Protein AF-A0A960KHX9-F1 (afdb_monomer_lite)

Secondary structure (DSSP, 8-state):
-TTTTTT--PPP-----SS--SS-SS-GGGGSTTS---EEETTEEESSHHHHHHHHHHHHTT-HHHHHHHHH-S-GGGS-------SS-SSSS-SS-TTSGGGG-GGG-SS--HHHHHHHHHHHHHHH----

Structure (mmCIF, N/CA/C/O backbone):
data_AF-A0A960KHX9-F1
#
_entry.id   AF-A0A960KHX9-F1
#
loop_
_atom_site.group_PDB
_atom_site.id
_atom_site.type_symbol
_atom_site.label_atom_id
_atom_site.label_alt_id
_atom_site.label_comp_id
_atom_site.label_asym_id
_atom_site.label_entity_id
_atom_site.label_seq_id
_atom_site.pdbx_PDB_ins_code
_atom_site.Cartn_x
_atom_site.Cartn_y
_atom_site.Cartn_z
_atom_site.occupancy
_atom_site.B_iso_or_equiv
_atom_site.auth_seq_id
_atom_site.auth_comp_id
_atom_site.auth_asym_id
_atom_site.auth_atom_id
_atom_site.pdbx_PDB_model_num
ATOM 1 N N . MET A 1 1 ? -12.970 2.634 -28.522 1.00 51.78 1 MET A N 1
ATOM 2 C CA . MET A 1 1 ? -12.131 1.967 -29.543 1.00 51.78 1 MET A CA 1
ATOM 3 C C . MET A 1 1 ? -12.323 2.563 -30.941 1.00 51.78 1 MET A C 1
ATOM 5 O O . MET A 1 1 ? -11.320 2.834 -31.576 1.00 51.78 1 MET A O 1
ATOM 9 N N . ALA A 1 2 ? -13.543 2.950 -31.346 1.00 56.47 2 ALA A N 1
ATOM 10 C CA . ALA A 1 2 ? -13.865 3.475 -32.688 1.00 56.47 2 ALA A CA 1
ATOM 11 C C . ALA A 1 2 ? -12.993 4.622 -33.271 1.00 56.47 2 ALA A C 1
ATOM 13 O O . ALA A 1 2 ? -12.926 4.767 -34.485 1.00 56.47 2 ALA A O 1
ATOM 14 N N . ALA A 1 3 ? -12.333 5.453 -32.453 1.00 56.44 3 ALA A N 1
ATOM 15 C CA . ALA A 1 3 ? -11.467 6.533 -32.949 1.00 56.44 3 ALA A CA 1
ATOM 16 C C . ALA A 1 3 ? -10.065 6.051 -33.370 1.00 56.44 3 ALA A C 1
ATOM 18 O O . ALA A 1 3 ? -9.470 6.628 -34.275 1.00 56.44 3 ALA A O 1
ATOM 19 N N . MET A 1 4 ? -9.547 4.990 -32.740 1.00 54.69 4 MET A N 1
ATOM 20 C CA . MET A 1 4 ? -8.235 4.416 -33.075 1.00 54.69 4 MET A CA 1
ATOM 21 C C . MET A 1 4 ? -8.324 3.567 -34.349 1.00 54.69 4 MET A C 1
ATOM 23 O O . MET A 1 4 ? -7.415 3.599 -35.173 1.00 54.69 4 MET A O 1
ATOM 27 N N . ASP A 1 5 ? -9.476 2.925 -34.568 1.00 63.31 5 ASP A N 1
ATOM 28 C CA . ASP A 1 5 ? -9.788 2.159 -35.783 1.00 63.31 5 ASP A CA 1
ATOM 29 C C . ASP A 1 5 ? -9.893 3.047 -37.042 1.00 63.31 5 ASP A C 1
ATOM 31 O O . ASP A 1 5 ? -9.747 2.567 -38.163 1.00 63.31 5 ASP A O 1
ATOM 35 N N . ALA A 1 6 ? -10.103 4.358 -36.870 1.00 74.06 6 ALA A N 1
ATOM 36 C CA . ALA A 1 6 ? -10.217 5.346 -37.947 1.00 74.06 6 ALA A CA 1
ATOM 37 C C . ALA A 1 6 ? -8.880 6.024 -38.326 1.00 74.06 6 ALA A C 1
ATOM 39 O O . ALA A 1 6 ? -8.877 7.004 -39.071 1.00 74.06 6 ALA A O 1
ATOM 40 N N . GLY A 1 7 ? -7.742 5.551 -37.798 1.00 70.56 7 GLY A N 1
ATOM 41 C CA . GLY A 1 7 ? -6.417 6.111 -38.099 1.00 70.56 7 GLY A CA 1
ATOM 42 C C . GLY A 1 7 ? -6.124 7.467 -37.441 1.00 70.56 7 GLY A C 1
ATOM 43 O O . GLY A 1 7 ? -5.134 8.116 -37.782 1.00 70.56 7 GLY A O 1
ATOM 44 N N . LEU A 1 8 ? -6.955 7.909 -36.490 1.00 73.62 8 LEU A N 1
ATOM 45 C CA . LEU A 1 8 ? -6.676 9.105 -35.697 1.00 73.62 8 LEU A CA 1
ATOM 46 C C . LEU A 1 8 ? -5.616 8.779 -34.644 1.00 73.62 8 LEU A C 1
ATOM 48 O O . LEU A 1 8 ? -5.824 7.924 -33.786 1.00 73.62 8 LEU A O 1
ATOM 52 N N . ILE A 1 9 ? -4.492 9.497 -34.682 1.00 75.75 9 ILE A N 1
ATOM 53 C CA . ILE A 1 9 ? -3.447 9.395 -33.658 1.00 75.75 9 ILE A CA 1
ATOM 54 C C . ILE A 1 9 ? -3.914 10.182 -32.422 1.00 75.75 9 ILE A C 1
ATOM 56 O O . ILE A 1 9 ? -4.045 11.410 -32.504 1.00 75.75 9 ILE A O 1
ATOM 60 N N . PRO A 1 10 ? -4.169 9.528 -31.272 1.00 73.94 10 PRO A N 1
ATOM 61 C CA . PRO A 1 10 ? -4.587 10.227 -30.066 1.00 73.94 10 PRO A CA 1
ATOM 62 C C . PRO A 1 10 ? -3.459 11.115 -29.542 1.00 73.94 10 PRO A C 1
ATOM 64 O O . PRO A 1 10 ? -2.281 10.758 -29.590 1.00 73.94 10 PRO A O 1
ATOM 67 N N . LYS A 1 11 ? -3.820 12.268 -28.976 1.00 78.69 11 LYS A N 1
ATOM 68 C CA . LYS A 1 11 ? -2.886 13.040 -28.155 1.00 78.69 11 LYS A CA 1
ATOM 69 C C . LYS A 1 11 ? -2.858 12.432 -26.757 1.00 78.69 11 LYS A C 1
ATOM 71 O O . LYS A 1 11 ? -3.874 12.433 -26.069 1.00 78.69 11 LYS A O 1
ATOM 76 N N . PHE A 1 12 ? -1.696 11.936 -26.347 1.00 75.38 12 PHE A N 1
ATOM 77 C CA . PHE A 1 12 ? -1.488 11.363 -25.021 1.00 75.38 12 PHE A CA 1
ATOM 78 C C . PHE A 1 12 ? -0.982 12.424 -24.041 1.00 75.38 12 PHE A C 1
ATOM 80 O O . PHE A 1 12 ? -0.110 13.228 -24.374 1.00 75.38 12 PHE A O 1
ATOM 87 N N . VAL A 1 13 ? -1.517 12.406 -22.821 1.00 74.12 13 VAL A N 1
ATOM 88 C CA . VAL A 1 13 ? -0.985 13.165 -21.685 1.00 74.12 13 VAL A CA 1
ATOM 89 C C . VAL A 1 13 ? -0.351 12.163 -20.733 1.00 74.12 13 VAL A C 1
ATOM 91 O O . VAL A 1 13 ? -1.045 11.379 -20.095 1.00 74.12 13 VAL A O 1
ATOM 94 N N . PHE A 1 14 ? 0.975 12.183 -20.651 1.00 75.00 14 PHE A N 1
ATOM 95 C CA . PHE A 1 14 ? 1.720 11.338 -19.725 1.00 75.00 14 PHE A CA 1
ATOM 96 C C . PHE A 1 14 ? 1.771 12.006 -18.349 1.00 75.00 14 PHE A C 1
ATOM 98 O O . PHE A 1 14 ? 2.102 13.189 -18.238 1.00 75.00 14 PHE A O 1
ATOM 105 N N . PHE A 1 15 ? 1.462 11.256 -17.296 1.00 75.88 15 PHE A N 1
ATOM 106 C CA . PHE A 1 15 ? 1.521 11.738 -15.920 1.00 75.88 15 PHE A CA 1
ATOM 107 C C . PHE A 1 15 ? 2.170 10.696 -15.013 1.00 75.88 15 PHE A C 1
ATOM 109 O O . PHE A 1 15 ? 1.981 9.497 -15.190 1.00 75.88 15 PHE A O 1
ATOM 116 N N . TRP A 1 16 ? 2.952 11.161 -14.037 1.00 70.19 16 TRP A N 1
ATOM 117 C CA . TRP A 1 16 ? 3.563 10.303 -13.028 1.00 70.19 16 TRP A CA 1
ATOM 118 C C . TRP A 1 16 ? 3.828 11.083 -11.735 1.00 70.19 16 TRP A C 1
ATOM 120 O O . TRP A 1 16 ? 4.434 12.159 -11.751 1.00 70.19 16 TRP A O 1
ATOM 130 N N . GLY A 1 17 ? 3.384 10.523 -10.607 1.00 75.06 17 GLY A N 1
ATOM 131 C CA . GLY A 1 17 ? 3.474 11.144 -9.284 1.00 75.06 17 GLY A CA 1
ATOM 132 C C . GLY A 1 17 ? 2.421 12.232 -9.023 1.00 75.06 17 GLY A C 1
ATOM 133 O O . GLY A 1 17 ? 1.679 12.634 -9.911 1.00 75.06 17 GLY A O 1
ATOM 134 N N . HIS A 1 18 ? 2.352 12.699 -7.773 1.00 69.31 18 HIS A N 1
ATOM 135 C CA . HIS A 1 18 ? 1.380 13.698 -7.293 1.00 69.31 18 HIS A CA 1
ATOM 136 C C . HIS A 1 18 ? 2.032 14.986 -6.771 1.00 69.31 18 HIS A C 1
ATOM 138 O O . HIS A 1 18 ? 1.351 15.873 -6.279 1.00 69.31 18 HIS A O 1
ATOM 144 N N . ARG A 1 19 ? 3.361 15.111 -6.815 1.00 77.81 19 ARG A N 1
ATOM 145 C CA . ARG A 1 19 ? 4.024 16.327 -6.330 1.00 77.81 19 ARG A CA 1
ATOM 146 C C . ARG A 1 19 ? 4.003 17.391 -7.415 1.00 77.81 19 ARG A C 1
ATOM 148 O O . ARG A 1 19 ? 4.438 17.122 -8.536 1.00 77.81 19 ARG A O 1
ATOM 155 N N . GLN A 1 20 ? 3.544 18.592 -7.064 1.00 77.19 20 GLN A N 1
ATOM 156 C CA . GLN A 1 20 ? 3.614 19.748 -7.950 1.00 77.19 20 GLN A CA 1
ATOM 157 C C . GLN A 1 20 ? 5.071 19.996 -8.349 1.00 77.19 20 GLN A C 1
ATOM 159 O O . GLN A 1 20 ? 5.971 20.009 -7.505 1.00 77.19 20 GLN A O 1
ATOM 164 N N . ARG A 1 21 ? 5.307 20.185 -9.649 1.00 73.38 21 ARG A N 1
ATOM 165 C CA . ARG A 1 21 ? 6.631 20.511 -10.183 1.00 73.38 21 ARG A CA 1
ATOM 166 C C . ARG A 1 21 ? 6.583 21.867 -10.876 1.00 73.38 21 ARG A C 1
ATOM 168 O O . ARG A 1 21 ? 5.778 22.088 -11.776 1.00 73.38 21 ARG A O 1
ATOM 175 N N . GLY A 1 22 ? 7.483 22.764 -10.485 1.00 71.94 22 GLY A N 1
ATOM 176 C CA . GLY A 1 22 ? 7.587 24.100 -11.073 1.00 71.94 22 GLY A CA 1
ATOM 177 C C . GLY A 1 22 ? 6.509 25.075 -10.587 1.00 71.94 22 GLY A C 1
ATOM 178 O O . GLY A 1 22 ? 5.868 24.864 -9.564 1.00 71.94 22 GLY A O 1
ATOM 179 N N . ARG A 1 23 ? 6.344 26.188 -11.312 1.00 73.62 23 ARG A N 1
ATOM 180 C CA . ARG A 1 23 ? 5.504 27.331 -10.893 1.00 73.62 23 ARG A CA 1
ATOM 181 C C . ARG A 1 23 ? 4.041 27.250 -11.341 1.00 73.62 23 ARG A C 1
ATOM 183 O O . ARG A 1 23 ? 3.266 28.152 -11.039 1.00 73.62 23 ARG A O 1
ATOM 190 N N . LEU A 1 24 ? 3.664 26.219 -12.095 1.00 71.94 24 LEU A N 1
ATOM 191 C CA . LEU A 1 24 ? 2.308 26.092 -12.625 1.00 71.94 24 LEU A CA 1
ATOM 192 C C . LEU A 1 24 ? 1.344 25.644 -11.529 1.00 71.94 24 LEU A C 1
ATOM 194 O O . LEU A 1 24 ? 1.653 24.732 -10.766 1.00 71.94 24 LEU A O 1
ATOM 198 N N . ARG A 1 25 ? 0.169 26.280 -11.485 1.00 68.06 25 ARG A N 1
ATOM 199 C CA . ARG A 1 25 ? -0.902 25.981 -10.522 1.00 68.06 25 ARG A CA 1
ATOM 200 C C . ARG A 1 25 ? -1.556 24.617 -10.775 1.00 68.06 25 ARG A C 1
ATOM 202 O O . ARG A 1 25 ? -1.991 23.972 -9.831 1.00 68.06 25 ARG A O 1
ATOM 209 N N . THR A 1 26 ? -1.606 24.171 -12.028 1.00 74.81 26 THR A N 1
ATOM 210 C CA . THR A 1 26 ? -2.093 22.847 -12.436 1.00 74.81 26 THR A CA 1
ATOM 211 C C . THR A 1 26 ? -1.134 22.234 -13.453 1.00 74.81 26 THR A C 1
ATOM 213 O O . THR A 1 26 ? -0.426 22.944 -14.170 1.00 74.81 26 THR A O 1
ATOM 216 N N . GLY A 1 27 ? -1.083 20.907 -13.497 1.00 82.69 27 GLY A N 1
ATOM 217 C CA . GLY A 1 27 ? -0.223 20.155 -14.403 1.00 82.69 27 GLY A CA 1
ATOM 218 C C . GLY A 1 27 ? -0.500 18.658 -14.299 1.00 82.69 27 GLY A C 1
ATOM 219 O O . GLY A 1 27 ? -1.349 18.262 -13.505 1.00 82.69 27 GLY A O 1
ATOM 220 N N . PRO A 1 28 ? 0.208 17.809 -15.061 1.00 80.62 28 PRO A N 1
ATOM 221 C CA . PRO A 1 28 ? -0.125 16.387 -15.188 1.00 80.62 28 PRO A CA 1
ATOM 222 C C . PRO A 1 28 ? -0.213 15.615 -13.859 1.00 80.62 28 PRO A C 1
ATOM 224 O O . PRO A 1 28 ? -0.949 14.643 -13.754 1.00 80.62 28 PRO A O 1
ATOM 227 N N . TRP A 1 29 ? 0.480 16.065 -12.810 1.00 79.00 29 TRP A N 1
ATOM 228 C CA . TRP A 1 29 ? 0.400 15.492 -11.461 1.00 79.00 29 TRP A CA 1
ATOM 229 C C . TRP A 1 29 ? -1.000 15.553 -10.827 1.00 79.00 29 TRP A C 1
ATOM 231 O O . TRP A 1 29 ? -1.273 14.756 -9.931 1.00 79.00 29 TRP A O 1
ATOM 241 N N . CYS A 1 30 ? -1.896 16.441 -11.283 1.00 82.38 30 CYS A N 1
ATOM 242 C CA . CYS A 1 30 ? -3.267 16.510 -10.768 1.00 82.38 30 CYS A CA 1
ATOM 243 C C . CYS A 1 30 ? -4.136 15.315 -11.182 1.00 82.38 30 CYS A C 1
ATOM 245 O O . CYS A 1 30 ? -5.194 15.106 -10.602 1.00 82.38 30 CYS A O 1
ATOM 247 N N . PHE A 1 31 ? -3.680 14.517 -12.152 1.00 79.69 31 PHE A N 1
ATOM 248 C CA . PHE A 1 31 ? -4.330 13.266 -12.548 1.00 79.69 31 PHE A CA 1
ATOM 249 C C . PHE A 1 31 ? -3.958 12.081 -11.645 1.00 79.69 31 PHE A C 1
ATOM 251 O O . PHE A 1 31 ? -4.494 10.987 -11.803 1.00 79.69 31 PHE A O 1
ATOM 258 N N . SER A 1 32 ? -3.044 12.264 -10.688 1.00 78.88 32 SER A N 1
ATOM 259 C CA . SER A 1 32 ? -2.718 11.221 -9.720 1.00 78.88 3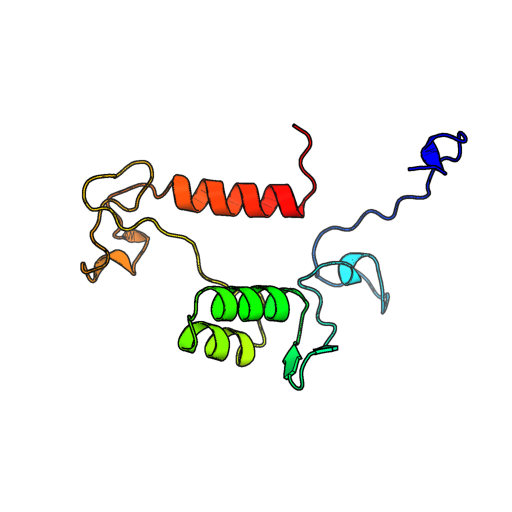2 SER A CA 1
ATOM 260 C C . SER A 1 32 ? -3.827 11.061 -8.684 1.00 78.88 32 SER A C 1
ATOM 262 O O . SER A 1 32 ? -4.261 12.036 -8.085 1.00 78.88 32 SER A O 1
ATOM 264 N N . GLN A 1 33 ? -4.195 9.818 -8.363 1.00 74.50 33 GLN A N 1
ATOM 265 C CA . GLN A 1 33 ? -5.131 9.503 -7.266 1.00 74.50 33 GLN A CA 1
ATOM 266 C C . GLN A 1 33 ? -4.661 10.000 -5.881 1.00 74.50 33 GLN A C 1
ATOM 268 O O . GLN A 1 33 ? -5.451 10.113 -4.949 1.00 74.50 33 GLN A O 1
ATOM 273 N N . TRP A 1 34 ? -3.367 10.304 -5.765 1.00 79.12 34 TRP A N 1
ATOM 274 C CA . TRP A 1 34 ? -2.715 10.843 -4.573 1.00 79.12 34 TRP A CA 1
ATOM 275 C C . TRP A 1 34 ? -2.706 12.378 -4.538 1.00 79.12 34 TRP A C 1
ATOM 277 O O . TRP A 1 34 ? -2.205 12.963 -3.583 1.00 79.12 34 TRP A O 1
ATOM 287 N N . TRP A 1 35 ? -3.186 13.041 -5.595 1.00 81.25 35 TRP A N 1
ATOM 288 C CA . TRP A 1 35 ? -3.284 14.495 -5.647 1.00 81.25 35 TRP A CA 1
ATOM 289 C C . TRP A 1 35 ? -4.386 14.988 -4.710 1.00 81.25 35 TRP A C 1
ATOM 291 O O . TRP A 1 35 ? -5.494 14.449 -4.707 1.00 81.25 35 TRP A O 1
ATOM 301 N N . SER A 1 36 ? -4.079 16.036 -3.942 1.00 84.88 36 SER A N 1
ATOM 302 C CA . SER A 1 36 ? -5.063 16.719 -3.104 1.00 84.88 36 SER A CA 1
ATOM 303 C C . SER A 1 36 ? -6.045 17.477 -3.993 1.00 84.88 36 SER A C 1
ATOM 305 O O . SER A 1 36 ? -5.740 18.531 -4.553 1.00 84.88 36 SER A O 1
ATOM 307 N N . SER A 1 37 ? -7.218 16.883 -4.166 1.00 86.06 37 SER A N 1
ATOM 308 C CA . SER A 1 37 ? -8.354 17.455 -4.877 1.00 86.06 37 SER A CA 1
ATOM 309 C C . SER A 1 37 ? -9.609 16.976 -4.162 1.00 86.06 37 SER A C 1
ATOM 311 O O . SER A 1 37 ? -10.195 15.981 -4.594 1.00 86.06 37 SER A O 1
ATOM 313 N N . PRO A 1 38 ? -9.984 17.638 -3.053 1.00 88.94 38 PRO A N 1
ATOM 314 C CA . PRO A 1 38 ? -11.103 17.203 -2.240 1.00 88.94 38 PRO A CA 1
ATOM 315 C C . PRO A 1 38 ? -12.397 17.133 -3.046 1.00 88.94 38 PRO A C 1
ATOM 317 O O . PRO A 1 38 ? -12.675 18.017 -3.861 1.00 88.94 38 PRO A O 1
ATOM 320 N N . PHE A 1 39 ? -13.182 16.090 -2.808 1.00 89.75 39 PHE A N 1
ATOM 321 C CA . PHE A 1 39 ? -14.507 15.925 -3.398 1.00 89.75 39 PHE A CA 1
ATOM 322 C C . PHE A 1 39 ? -15.464 15.283 -2.399 1.00 89.75 39 PHE A C 1
ATOM 324 O O . PHE A 1 39 ? -15.039 14.666 -1.423 1.00 89.75 39 PHE A O 1
ATOM 331 N N . GLU A 1 40 ? -16.758 15.445 -2.644 1.00 93.06 40 GLU A N 1
ATOM 332 C CA . GLU A 1 40 ? -17.814 14.901 -1.799 1.00 93.06 40 GLU A CA 1
ATOM 333 C C . GLU A 1 40 ? -18.488 13.720 -2.488 1.00 93.06 40 GLU A C 1
ATOM 335 O O . GLU A 1 40 ? -18.820 13.792 -3.670 1.00 93.06 40 GLU A O 1
ATOM 340 N N . GLU A 1 41 ? -18.701 12.642 -1.740 1.00 88.00 41 GLU A N 1
ATOM 341 C CA . GLU A 1 41 ? -19.444 11.468 -2.188 1.00 88.00 41 GLU A CA 1
ATOM 342 C C . GLU A 1 41 ? -20.233 10.905 -1.002 1.00 88.00 41 GLU A C 1
ATOM 344 O O . GLU A 1 41 ? -19.697 10.751 0.095 1.00 88.00 41 GLU A O 1
ATOM 349 N N . SER A 1 42 ? -21.526 10.632 -1.203 1.00 88.00 42 SER A N 1
ATOM 350 C CA . SER A 1 42 ? -22.410 10.062 -0.172 1.00 88.00 42 SER A CA 1
ATOM 351 C C . SER A 1 42 ? -22.404 10.801 1.187 1.00 88.00 42 SER A C 1
ATOM 353 O O . SER A 1 42 ? -22.616 10.194 2.233 1.00 88.00 42 SER A O 1
ATOM 355 N N . GLY A 1 43 ? -22.183 12.122 1.177 1.00 90.81 43 GLY A N 1
ATOM 356 C CA . GLY A 1 43 ? -22.163 12.973 2.377 1.00 90.81 43 GLY A CA 1
ATOM 357 C C . GLY A 1 43 ? -20.812 13.058 3.097 1.00 90.81 43 GLY A C 1
ATOM 358 O O . GLY A 1 43 ? -20.717 13.744 4.113 1.00 90.81 43 GLY A O 1
ATOM 359 N N . TYR A 1 44 ? -19.772 12.411 2.569 1.00 88.19 44 TYR A N 1
ATOM 360 C CA . TYR A 1 44 ? -18.414 12.469 3.100 1.00 88.19 44 TYR A CA 1
ATOM 361 C C . TYR A 1 44 ? -17.490 13.228 2.153 1.00 88.19 44 TYR A C 1
ATOM 363 O O . TYR A 1 44 ? -17.541 13.046 0.937 1.00 88.19 44 TYR A O 1
ATOM 371 N N . THR A 1 45 ? -16.617 14.062 2.716 1.00 90.81 45 THR A N 1
ATOM 372 C CA . THR A 1 45 ? -15.557 14.735 1.964 1.00 90.81 45 THR A CA 1
ATOM 373 C C . THR A 1 45 ? -14.293 13.886 2.000 1.00 90.81 45 THR A C 1
ATOM 375 O O . THR A 1 45 ? -13.752 13.611 3.069 1.00 90.81 45 THR A O 1
ATOM 378 N N . TYR A 1 46 ? -13.796 13.500 0.828 1.00 84.25 46 TYR A N 1
ATOM 379 C CA . TYR A 1 46 ? -12.562 12.738 0.673 1.00 84.25 46 TYR A CA 1
ATOM 380 C C . TYR A 1 46 ? -11.438 13.669 0.215 1.00 84.25 46 TYR A C 1
ATOM 382 O O . TYR A 1 46 ? -11.574 14.292 -0.840 1.00 84.25 46 TYR A O 1
ATOM 390 N N . PRO A 1 47 ? -10.310 13.763 0.946 1.00 84.56 47 PRO A N 1
ATOM 391 C CA . PRO A 1 47 ? -9.205 14.652 0.575 1.00 84.56 47 PRO A CA 1
ATOM 392 C C . PRO A 1 47 ? -8.554 14.297 -0.770 1.00 84.56 47 PRO A C 1
ATOM 394 O O . PRO A 1 47 ? -8.048 15.167 -1.486 1.00 84.56 47 PRO A O 1
ATOM 397 N N . THR A 1 48 ? -8.552 13.005 -1.110 1.00 83.62 48 THR A N 1
ATOM 398 C CA . THR A 1 48 ? -8.020 12.469 -2.368 1.00 83.62 48 THR A CA 1
ATOM 399 C C . THR A 1 48 ? -8.853 11.278 -2.838 1.00 83.62 48 THR A C 1
ATOM 401 O O . THR A 1 48 ? -9.588 10.666 -2.060 1.00 83.62 48 THR A O 1
ATOM 404 N N . ALA A 1 49 ? -8.685 10.890 -4.104 1.00 77.12 49 ALA A N 1
ATOM 405 C CA . ALA A 1 49 ? -9.318 9.684 -4.635 1.00 77.12 49 ALA A CA 1
ATOM 406 C C . ALA A 1 49 ? -8.840 8.405 -3.922 1.00 77.12 49 ALA A C 1
ATOM 408 O O . ALA A 1 49 ? -9.619 7.469 -3.769 1.00 77.12 49 ALA A O 1
ATOM 409 N N . GLU A 1 50 ? -7.593 8.364 -3.438 1.00 78.44 50 GLU A N 1
ATOM 410 C CA . GLU A 1 50 ? -7.089 7.224 -2.660 1.00 78.44 50 GLU A CA 1
ATOM 411 C C . GLU A 1 50 ? -7.851 7.033 -1.341 1.00 78.44 50 GLU A C 1
ATOM 413 O O . GLU A 1 50 ? -8.175 5.896 -0.997 1.00 78.44 50 GLU A O 1
ATOM 418 N N . HIS A 1 51 ? -8.188 8.122 -0.637 1.00 77.62 51 HIS A N 1
ATOM 419 C CA . HIS A 1 51 ? -8.989 8.044 0.591 1.00 77.62 51 HIS A CA 1
ATOM 420 C C . HIS A 1 51 ? -10.353 7.421 0.313 1.00 77.62 51 HIS A C 1
ATOM 422 O O . HIS A 1 51 ? -10.756 6.493 1.006 1.00 77.62 51 HIS A O 1
ATOM 428 N N . PHE A 1 52 ? -11.022 7.857 -0.757 1.00 81.44 52 PHE A N 1
ATOM 429 C CA . PHE A 1 52 ? -12.291 7.268 -1.173 1.00 81.44 52 PHE A CA 1
ATOM 430 C C . PHE A 1 52 ? -12.154 5.777 -1.479 1.00 81.44 52 PHE A C 1
ATOM 432 O O . PHE A 1 52 ? -12.883 4.962 -0.925 1.00 81.44 52 PHE A O 1
ATOM 439 N N . ILE A 1 53 ? -11.186 5.387 -2.310 1.00 77.19 53 ILE A N 1
ATOM 440 C CA . ILE A 1 53 ? -11.024 3.984 -2.712 1.00 77.19 53 ILE A CA 1
ATOM 441 C C . ILE A 1 53 ? -10.714 3.094 -1.500 1.00 77.19 53 ILE A C 1
ATOM 443 O O . ILE A 1 53 ? -11.251 1.991 -1.393 1.00 77.19 53 ILE A O 1
ATOM 447 N N . MET A 1 54 ? -9.864 3.547 -0.577 1.00 75.88 54 MET A N 1
ATOM 448 C CA . MET A 1 54 ? -9.523 2.780 0.622 1.00 75.88 54 MET A CA 1
ATOM 449 C C . MET A 1 54 ? -10.672 2.725 1.624 1.00 75.88 54 MET A C 1
ATOM 451 O O . MET A 1 54 ? -10.917 1.650 2.170 1.00 75.88 54 MET A O 1
ATOM 455 N N . ALA A 1 55 ? -11.410 3.818 1.812 1.00 74.50 55 ALA A N 1
ATOM 456 C CA . ALA A 1 55 ? -12.610 3.831 2.639 1.00 74.50 55 ALA A CA 1
ATOM 457 C C . ALA A 1 55 ? -13.656 2.862 2.066 1.00 74.50 55 ALA A C 1
ATOM 459 O O . ALA A 1 55 ? -14.093 1.947 2.754 1.00 74.50 55 ALA A O 1
ATOM 460 N N . GLN A 1 56 ? -13.963 2.937 0.769 1.00 76.62 56 GLN A N 1
ATOM 461 C CA . GLN A 1 56 ? -14.915 2.017 0.137 1.00 76.62 56 GLN A CA 1
ATOM 462 C C . GLN A 1 56 ? -14.453 0.559 0.198 1.00 76.62 56 GLN A C 1
ATOM 464 O O . GLN A 1 56 ? -15.270 -0.346 0.361 1.00 76.62 56 GLN A O 1
ATOM 469 N N . LYS A 1 57 ? -13.142 0.313 0.121 1.00 67.56 57 LYS A N 1
ATOM 470 C CA . LYS A 1 57 ? -12.578 -1.022 0.324 1.00 67.56 57 LYS A CA 1
ATOM 471 C C . LYS A 1 57 ? -12.786 -1.502 1.763 1.00 67.56 57 LYS A C 1
ATOM 473 O O . LYS A 1 57 ? -13.255 -2.617 1.948 1.00 67.56 57 LYS A O 1
ATOM 478 N N . ALA A 1 58 ? -12.463 -0.685 2.764 1.00 64.44 58 ALA A N 1
ATOM 479 C CA . ALA A 1 58 ? -12.681 -1.021 4.170 1.00 64.44 58 ALA A CA 1
ATOM 480 C C . ALA A 1 58 ? -14.167 -1.305 4.448 1.00 64.44 58 ALA A C 1
ATOM 482 O O . ALA A 1 58 ? -14.492 -2.339 5.025 1.00 64.44 58 ALA A O 1
ATOM 483 N N . ALA A 1 59 ? -15.067 -0.472 3.916 1.00 70.31 59 ALA A N 1
ATOM 484 C CA . ALA A 1 59 ? -16.511 -0.677 3.998 1.00 70.31 59 ALA A CA 1
ATOM 485 C C . ALA A 1 59 ? -16.955 -1.994 3.335 1.00 70.31 59 ALA A C 1
ATOM 487 O O . ALA A 1 59 ? -17.734 -2.743 3.921 1.00 70.31 59 ALA A O 1
ATOM 488 N N . LEU A 1 60 ? -16.420 -2.323 2.151 1.00 65.44 60 LEU A N 1
ATOM 489 C CA . LEU A 1 60 ? -16.725 -3.574 1.445 1.00 65.44 60 LEU A CA 1
ATOM 490 C C . LEU A 1 60 ? -16.342 -4.821 2.260 1.00 65.44 60 LEU A C 1
ATOM 492 O O . LEU A 1 60 ? -17.020 -5.842 2.168 1.00 65.44 60 LEU A O 1
ATOM 496 N N . PHE A 1 61 ? -15.274 -4.739 3.055 1.00 69.25 61 PHE A N 1
ATOM 497 C CA . PHE A 1 61 ? -14.824 -5.825 3.931 1.00 69.25 61 PHE A CA 1
ATOM 498 C C . PHE A 1 61 ? -15.366 -5.725 5.370 1.00 69.25 61 PHE A C 1
ATOM 500 O O . PHE A 1 61 ? -15.037 -6.578 6.191 1.00 69.25 61 PHE A O 1
ATOM 507 N N . GLY A 1 62 ? -16.212 -4.733 5.676 1.00 66.75 62 GLY A N 1
ATOM 508 C CA . GLY A 1 62 ? -16.796 -4.527 7.007 1.00 66.75 62 GLY A CA 1
ATOM 509 C C . GLY A 1 62 ? -15.809 -4.028 8.073 1.00 66.75 62 GLY A C 1
ATOM 510 O O . GLY A 1 62 ? -16.047 -4.226 9.263 1.00 66.75 62 GLY A O 1
ATOM 511 N N . ASP A 1 63 ? -14.700 -3.408 7.668 1.00 61.00 63 ASP A N 1
ATOM 512 C CA . ASP A 1 63 ? -13.620 -2.946 8.549 1.00 61.00 63 ASP A CA 1
ATOM 513 C C . ASP A 1 63 ? -13.812 -1.471 8.959 1.00 61.00 63 ASP A C 1
ATOM 515 O O . ASP A 1 63 ? -13.101 -0.564 8.516 1.00 61.00 63 ASP A O 1
ATOM 519 N N . GLU A 1 64 ? -14.829 -1.231 9.791 1.00 73.00 64 GLU A N 1
ATOM 520 C CA . GLU A 1 64 ? -15.237 0.102 10.268 1.00 73.00 64 GLU A CA 1
ATOM 521 C C . GLU A 1 64 ? -14.105 0.895 10.966 1.00 73.00 64 GLU A C 1
ATOM 523 O O . GLU A 1 64 ? -13.942 2.081 10.672 1.00 73.00 64 GLU A O 1
ATOM 528 N N . PRO A 1 65 ? -13.253 0.299 11.831 1.00 71.12 65 PRO A N 1
ATOM 529 C CA . PRO A 1 65 ? -12.148 1.036 12.449 1.00 71.12 65 PRO A CA 1
ATOM 530 C C . PRO A 1 65 ? -11.110 1.535 11.435 1.00 71.12 65 PRO A C 1
ATOM 532 O O . PRO A 1 65 ? -10.562 2.627 11.596 1.00 71.12 65 PRO A O 1
ATOM 535 N N . ILE A 1 66 ? -10.823 0.753 10.387 1.00 67.44 66 ILE A N 1
ATOM 536 C CA . ILE A 1 66 ? -9.910 1.170 9.314 1.00 67.44 66 ILE A CA 1
ATOM 537 C C . ILE A 1 66 ? -10.560 2.231 8.433 1.00 67.44 66 ILE A C 1
ATOM 539 O O . ILE A 1 66 ? -9.884 3.186 8.051 1.00 67.44 66 ILE A O 1
ATOM 543 N N . TRP A 1 67 ? -11.856 2.102 8.150 1.00 76.69 67 TRP A N 1
ATOM 544 C CA . TRP A 1 67 ? -12.617 3.130 7.445 1.00 76.69 67 TRP A CA 1
ATOM 545 C C . TRP A 1 67 ? -12.490 4.489 8.150 1.00 76.69 67 TRP A C 1
ATOM 547 O O . TRP A 1 67 ? -12.086 5.462 7.516 1.00 76.69 67 TRP A O 1
ATOM 557 N N . GLN A 1 68 ? -12.709 4.541 9.470 1.00 74.56 68 GLN A N 1
ATOM 558 C CA . GLN A 1 68 ? -12.577 5.775 10.261 1.00 74.56 68 GLN A CA 1
ATOM 559 C C . GLN A 1 68 ? -11.155 6.343 10.213 1.00 74.56 68 GLN A C 1
ATOM 561 O O . GLN A 1 68 ? -10.977 7.528 9.945 1.00 74.56 68 GLN A O 1
ATOM 566 N N . GLN A 1 69 ? -10.133 5.493 10.360 1.00 70.12 69 GLN A N 1
ATOM 567 C CA . GLN A 1 69 ? -8.729 5.917 10.247 1.00 70.12 69 GLN A CA 1
ATOM 568 C C . GLN A 1 69 ? -8.400 6.527 8.877 1.00 70.12 69 GLN A C 1
ATOM 570 O O . GLN A 1 69 ? -7.614 7.469 8.794 1.00 70.12 69 GLN A O 1
ATOM 575 N N . ILE A 1 70 ? -8.986 5.995 7.800 1.00 69.50 70 ILE A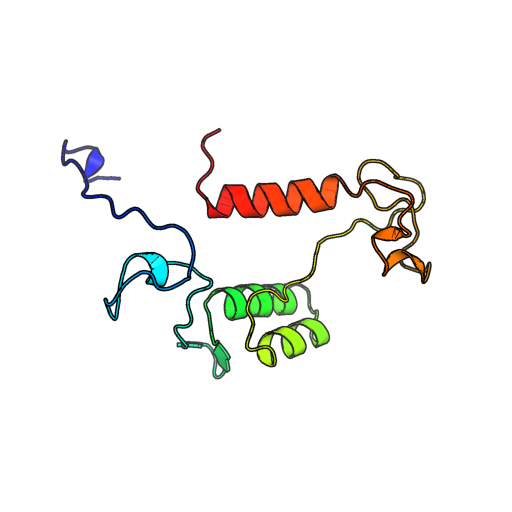 N 1
ATOM 576 C CA . ILE A 1 70 ? -8.818 6.534 6.445 1.00 69.50 70 ILE A CA 1
ATOM 577 C C . ILE A 1 70 ? -9.529 7.883 6.308 1.00 69.50 70 ILE A C 1
ATOM 579 O O . ILE A 1 70 ? -9.017 8.765 5.630 1.00 69.50 70 ILE A O 1
ATOM 583 N N . MET A 1 71 ? -10.679 8.074 6.950 1.00 78.94 71 MET A N 1
ATOM 584 C CA . MET A 1 71 ? -11.397 9.352 6.907 1.00 78.94 71 MET A CA 1
ATOM 585 C C . MET A 1 71 ? -10.728 10.454 7.737 1.00 78.94 71 MET A C 1
ATOM 587 O O . MET A 1 71 ? -10.867 11.629 7.408 1.00 78.94 71 MET A O 1
ATOM 591 N N . GLU A 1 72 ? -10.006 10.089 8.796 1.00 78.62 72 GLU A N 1
ATOM 592 C CA . GLU A 1 72 ? -9.336 11.031 9.702 1.00 78.62 72 GLU A CA 1
ATOM 593 C C . GLU A 1 72 ? -7.925 11.435 9.245 1.00 78.62 72 GLU A C 1
ATOM 595 O O . GLU A 1 72 ? -7.374 12.415 9.748 1.00 78.62 72 GLU A O 1
ATOM 600 N N . THR A 1 73 ? -7.308 10.698 8.314 1.00 72.38 73 THR A N 1
ATOM 601 C CA . THR A 1 73 ? -5.951 11.005 7.844 1.00 72.38 73 THR A CA 1
ATOM 602 C C . THR A 1 73 ? -5.960 11.981 6.668 1.00 72.38 73 THR A C 1
ATOM 604 O O . THR A 1 73 ? -6.735 11.855 5.727 1.00 72.38 73 THR A O 1
ATOM 607 N N . GLU A 1 74 ? -5.065 12.969 6.711 1.00 64.25 74 GLU A N 1
ATOM 608 C CA . GLU A 1 74 ? -4.826 13.894 5.593 1.00 64.25 74 GLU A CA 1
ATOM 609 C C . GLU A 1 74 ? -3.768 13.351 4.615 1.00 64.25 74 GLU A C 1
ATOM 611 O O . GLU A 1 74 ? -3.649 13.819 3.480 1.00 64.25 74 GLU A O 1
ATOM 616 N N . GLU A 1 75 ? -3.004 12.343 5.047 1.00 61.06 75 GLU A N 1
ATOM 617 C CA . GLU A 1 75 ? -1.893 11.760 4.305 1.00 61.06 75 GLU A CA 1
ATOM 618 C C . GLU A 1 75 ? -2.346 10.470 3.608 1.00 61.06 75 GLU A C 1
ATOM 620 O O . GLU A 1 75 ? -2.472 9.428 4.262 1.00 61.06 75 GLU A O 1
ATOM 625 N N . PRO A 1 76 ? -2.501 10.469 2.269 1.00 55.03 76 PRO A N 1
ATOM 626 C CA . PRO A 1 76 ? -2.993 9.299 1.538 1.00 55.03 76 PRO A CA 1
ATOM 627 C C . PRO A 1 76 ? -2.092 8.052 1.693 1.00 55.03 76 PRO A C 1
ATOM 629 O O . PRO A 1 76 ? -2.494 6.942 1.347 1.00 55.03 76 PRO A O 1
ATOM 632 N N . GLY A 1 77 ? -0.862 8.216 2.215 1.00 51.25 77 GLY A N 1
ATOM 633 C CA . GLY A 1 77 ? 0.176 7.183 2.388 1.00 51.25 77 GLY A CA 1
ATOM 634 C C . GLY A 1 77 ? -0.053 6.182 3.508 1.00 51.25 77 GLY A C 1
ATOM 635 O O . GLY A 1 77 ? 0.654 5.177 3.555 1.00 51.25 77 GLY A O 1
ATOM 636 N N . HIS A 1 78 ? -1.030 6.406 4.382 1.00 52.38 78 HIS A N 1
ATOM 637 C CA . HIS A 1 78 ? -1.247 5.551 5.551 1.00 52.38 78 HIS A CA 1
ATOM 638 C C . HIS A 1 78 ? -2.067 4.274 5.278 1.00 52.38 78 HIS A C 1
ATOM 640 O O . HIS A 1 78 ? -2.336 3.505 6.202 1.00 52.38 78 HIS A O 1
ATOM 646 N N . ALA A 1 79 ? -2.413 3.977 4.018 1.00 50.53 79 ALA A N 1
ATOM 647 C CA . ALA A 1 79 ? -3.026 2.705 3.631 1.00 50.53 79 ALA A CA 1
ATOM 648 C C . ALA A 1 79 ? -2.023 1.534 3.792 1.00 50.53 79 ALA A C 1
ATOM 650 O O . ALA A 1 79 ? -1.133 1.336 2.965 1.00 50.53 79 ALA A O 1
ATOM 651 N N . LYS A 1 80 ? -2.175 0.788 4.895 1.00 54.56 80 LYS A N 1
ATOM 652 C CA . LYS A 1 80 ? -1.286 -0.258 5.445 1.00 54.56 80 LYS A CA 1
ATOM 653 C C . LYS A 1 80 ? -0.728 -1.281 4.440 1.00 54.56 80 LYS A C 1
ATOM 655 O O . LYS A 1 80 ? -1.398 -1.702 3.499 1.00 54.56 80 LYS A O 1
ATOM 660 N N . ALA A 1 81 ? 0.490 -1.749 4.730 1.00 60.19 81 ALA A N 1
ATOM 661 C CA . ALA A 1 81 ? 1.114 -2.894 4.070 1.00 60.19 81 ALA A CA 1
ATOM 662 C C . ALA A 1 81 ? 0.273 -4.173 4.247 1.00 60.19 81 ALA A C 1
ATOM 664 O O . ALA A 1 81 ? -0.232 -4.443 5.337 1.00 60.19 81 ALA A O 1
ATOM 665 N N . LEU A 1 82 ? 0.140 -4.962 3.176 1.00 69.06 82 LEU A N 1
ATOM 666 C CA . LEU A 1 82 ? -0.518 -6.269 3.214 1.00 69.06 82 LEU A CA 1
ATOM 667 C C . LEU A 1 82 ? 0.471 -7.335 3.699 1.00 69.06 82 LEU A C 1
ATOM 669 O O . LEU A 1 82 ? 1.600 -7.401 3.206 1.00 69.06 82 LEU A O 1
ATOM 673 N N . VAL A 1 83 ? 0.044 -8.159 4.657 1.00 75.31 83 VAL A N 1
ATOM 674 C CA . VAL A 1 83 ? 0.865 -9.223 5.251 1.00 75.31 83 VAL A CA 1
ATOM 675 C C . VAL A 1 83 ? 0.076 -10.519 5.380 1.00 75.31 83 VAL A C 1
ATOM 677 O O . VAL A 1 83 ? -1.085 -10.498 5.789 1.00 75.31 83 VAL A O 1
ATOM 680 N N . GLU A 1 84 ? 0.704 -11.649 5.058 1.00 80.81 84 GLU A N 1
ATOM 681 C CA . GLU A 1 84 ? 0.142 -12.980 5.308 1.00 80.81 84 GLU A CA 1
ATOM 682 C C . GLU A 1 84 ? 0.741 -13.563 6.600 1.00 80.81 84 GLU A C 1
ATOM 684 O O . GLU A 1 84 ? 1.911 -13.943 6.660 1.00 80.81 84 GLU A O 1
ATOM 689 N N . ALA A 1 85 ? -0.069 -13.629 7.657 1.00 80.69 85 ALA A N 1
ATOM 690 C CA . ALA A 1 85 ? 0.353 -14.017 9.004 1.00 80.69 85 ALA A CA 1
ATOM 691 C C . ALA A 1 85 ? 0.283 -15.535 9.267 1.00 80.69 85 ALA A C 1
ATOM 693 O O . ALA A 1 85 ? -0.353 -15.993 10.223 1.00 80.69 85 ALA A O 1
ATOM 694 N N . SER A 1 86 ? 0.931 -16.316 8.395 1.00 81.81 86 SER A N 1
ATOM 695 C CA . SER A 1 86 ? 1.092 -17.766 8.546 1.00 81.81 86 SER A CA 1
ATOM 696 C C . SER A 1 86 ? 2.380 -18.105 9.321 1.00 81.81 86 SER A C 1
ATOM 698 O O . SER A 1 86 ? 3.463 -17.692 8.906 1.00 81.81 86 SER A O 1
ATOM 700 N N . PRO A 1 87 ? 2.329 -18.903 10.409 1.00 83.00 87 PRO A N 1
ATOM 701 C CA . PRO A 1 87 ? 3.524 -19.358 11.140 1.00 83.00 87 PRO A CA 1
ATOM 702 C C . PRO A 1 87 ? 4.403 -20.338 10.356 1.00 83.00 87 PRO A C 1
ATOM 704 O O . PRO A 1 87 ? 5.581 -20.523 10.672 1.00 83.00 87 PRO A O 1
ATOM 707 N N . HIS A 1 88 ? 3.798 -21.030 9.392 1.00 85.75 88 HIS A N 1
ATOM 708 C CA . HIS A 1 88 ? 4.418 -22.134 8.667 1.00 85.75 88 HIS A CA 1
ATOM 709 C C . HIS A 1 88 ? 4.976 -21.696 7.317 1.00 85.75 88 HIS A C 1
ATOM 711 O O . HIS A 1 88 ? 5.928 -22.307 6.835 1.00 85.75 88 HIS A O 1
ATOM 717 N N . ASP A 1 89 ? 4.428 -20.625 6.742 1.00 70.19 89 ASP A N 1
ATOM 718 C CA . ASP A 1 89 ? 4.929 -20.055 5.500 1.00 70.19 89 ASP A CA 1
ATOM 719 C C . ASP A 1 89 ? 5.883 -18.896 5.793 1.00 70.19 89 ASP A C 1
ATOM 721 O O . ASP A 1 89 ? 5.485 -17.837 6.281 1.00 70.19 89 ASP A O 1
ATOM 725 N N . ARG A 1 90 ? 7.167 -19.132 5.518 1.00 84.88 90 ARG A N 1
ATOM 726 C CA . ARG A 1 90 ? 8.241 -18.148 5.692 1.00 84.88 90 ARG A CA 1
ATOM 727 C C . ARG A 1 90 ? 8.681 -17.505 4.379 1.00 84.88 90 ARG A C 1
ATOM 729 O O . ARG A 1 90 ? 9.567 -16.665 4.403 1.00 84.88 90 ARG A O 1
ATOM 736 N N . ILE A 1 91 ? 8.120 -17.923 3.249 1.00 65.81 91 ILE A N 1
ATOM 737 C CA . ILE A 1 91 ? 8.504 -17.414 1.929 1.00 65.81 91 ILE A CA 1
ATOM 738 C C . ILE A 1 91 ? 7.438 -16.419 1.470 1.00 65.81 91 ILE A C 1
ATOM 740 O O . ILE A 1 91 ? 7.735 -15.260 1.192 1.00 65.81 91 ILE A O 1
ATOM 744 N N . TRP A 1 92 ? 6.176 -16.841 1.446 1.00 59.28 92 TRP A N 1
ATOM 745 C CA . TRP A 1 92 ? 5.063 -16.007 0.996 1.00 59.28 92 TRP A CA 1
ATOM 746 C C . TRP A 1 92 ? 4.448 -15.188 2.133 1.00 59.28 92 TRP A C 1
ATOM 748 O O . TRP A 1 92 ? 4.043 -14.049 1.894 1.00 59.28 92 TRP A O 1
ATOM 758 N N . GLY A 1 93 ? 4.493 -15.710 3.362 1.00 72.75 93 GLY A N 1
ATOM 759 C CA . GLY A 1 93 ? 4.058 -15.031 4.583 1.00 72.75 93 GLY A CA 1
ATOM 760 C C . GLY A 1 93 ? 5.194 -14.582 5.506 1.00 72.75 93 GLY A C 1
ATOM 761 O O . GLY A 1 93 ? 6.379 -14.769 5.226 1.00 72.75 93 GLY A O 1
ATOM 762 N N . ILE A 1 94 ? 4.829 -13.973 6.637 1.00 89.12 94 ILE A N 1
ATOM 763 C CA . ILE A 1 94 ? 5.778 -13.410 7.622 1.00 89.12 94 ILE A CA 1
ATOM 764 C C . ILE A 1 94 ? 6.392 -14.466 8.559 1.00 89.12 94 ILE A C 1
ATOM 766 O O . ILE A 1 94 ? 7.172 -14.123 9.451 1.00 89.12 94 ILE A O 1
ATOM 770 N N . GLY A 1 95 ? 6.028 -15.747 8.418 1.00 88.69 95 GLY A N 1
ATOM 771 C CA . GLY A 1 95 ? 6.539 -16.832 9.260 1.00 88.69 95 GLY A CA 1
ATOM 772 C C . GLY A 1 95 ? 6.088 -16.774 10.722 1.00 88.69 95 GLY A C 1
ATOM 773 O O . GLY A 1 95 ? 6.772 -17.311 11.599 1.00 88.69 95 GLY A O 1
ATOM 774 N N . MET A 1 96 ? 4.982 -16.083 11.006 1.00 91.56 96 MET A N 1
ATOM 775 C CA . MET A 1 96 ? 4.465 -15.832 12.354 1.00 91.56 96 MET A CA 1
ATOM 776 C C . MET A 1 96 ? 2.938 -15.844 12.354 1.00 91.56 96 MET A C 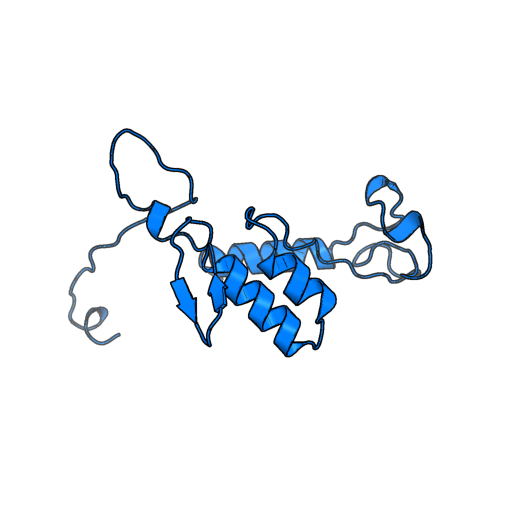1
ATOM 778 O O . MET A 1 96 ? 2.320 -15.436 11.377 1.00 91.56 96 MET A O 1
ATOM 782 N N . ALA A 1 97 ? 2.334 -16.288 13.459 1.00 87.56 97 ALA A N 1
ATOM 783 C CA . ALA A 1 97 ? 0.889 -16.181 13.650 1.00 87.56 97 ALA A CA 1
ATOM 784 C C . ALA A 1 97 ? 0.494 -14.712 13.808 1.00 87.56 97 ALA A C 1
ATOM 786 O O . ALA A 1 97 ? 1.212 -13.954 14.456 1.00 87.56 97 ALA A O 1
ATOM 787 N N . ALA A 1 98 ? -0.700 -14.339 13.348 1.00 78.69 98 ALA A N 1
ATOM 788 C CA . ALA A 1 98 ? -1.262 -13.012 13.620 1.00 78.69 98 ALA A CA 1
ATOM 789 C C . ALA A 1 98 ? -1.381 -12.710 15.128 1.00 78.69 98 ALA A C 1
ATOM 791 O O . ALA A 1 98 ? -1.330 -11.557 15.542 1.00 78.69 98 ALA A O 1
ATOM 792 N N . SER A 1 99 ? -1.537 -13.749 15.957 1.00 85.00 99 SER A N 1
ATOM 793 C CA . SER A 1 99 ? -1.607 -13.630 17.416 1.00 85.00 99 SER A CA 1
ATOM 794 C C . SER A 1 99 ? -0.248 -13.414 18.087 1.00 85.00 99 SER A C 1
ATOM 796 O O . SER A 1 99 ? -0.211 -13.142 19.284 1.00 85.00 99 SER A O 1
ATOM 798 N N . ASP A 1 100 ? 0.864 -13.585 17.366 1.00 82.44 100 ASP A N 1
ATOM 799 C CA . ASP A 1 100 ? 2.199 -13.308 17.893 1.00 82.44 100 ASP A CA 1
ATOM 800 C C . ASP A 1 100 ? 2.419 -11.783 17.909 1.00 82.44 100 ASP A C 1
ATOM 802 O O . ASP A 1 100 ? 2.387 -11.167 16.841 1.00 82.44 100 ASP A O 1
ATOM 806 N N . PRO A 1 101 ? 2.658 -11.144 19.070 1.00 81.06 101 PRO A N 1
ATOM 807 C CA . PRO A 1 101 ? 2.833 -9.691 19.152 1.00 81.06 101 PRO A CA 1
ATOM 808 C C . PRO A 1 101 ? 3.975 -9.150 18.283 1.00 81.06 101 PRO A C 1
ATOM 810 O O . PRO A 1 101 ? 3.924 -8.003 17.838 1.00 81.06 101 PRO A O 1
ATOM 813 N N . ALA A 1 102 ? 4.995 -9.966 18.002 1.00 82.06 102 ALA A N 1
ATOM 814 C CA . ALA A 1 102 ? 6.102 -9.571 17.138 1.00 82.06 102 ALA A CA 1
ATOM 815 C C . ALA A 1 102 ? 5.722 -9.536 15.641 1.00 82.06 102 ALA A C 1
ATOM 817 O O . ALA A 1 102 ? 6.447 -8.929 14.853 1.00 82.06 102 ALA A O 1
ATOM 818 N N . SER A 1 103 ? 4.561 -10.079 15.247 1.00 81.62 103 SER A N 1
ATOM 819 C CA . SER A 1 103 ? 4.030 -9.984 13.874 1.00 81.62 103 SER A CA 1
ATOM 820 C C . SER A 1 103 ? 3.717 -8.548 13.431 1.00 81.62 103 SER A C 1
ATOM 822 O O . SER A 1 103 ? 3.666 -8.270 12.236 1.00 81.62 103 SER A O 1
ATOM 824 N N . LEU A 1 104 ? 3.571 -7.607 14.368 1.00 77.50 104 LEU A N 1
ATOM 825 C CA . LEU A 1 104 ? 3.338 -6.190 14.068 1.00 77.50 104 LEU A CA 1
ATOM 826 C C . LEU A 1 104 ? 4.622 -5.421 13.718 1.00 77.50 104 LEU A C 1
ATOM 828 O O . LEU A 1 104 ? 4.555 -4.269 13.292 1.00 77.50 104 LEU A O 1
ATOM 832 N N . SER A 1 105 ? 5.785 -6.050 13.884 1.00 80.88 105 SER A N 1
ATOM 833 C CA . SER A 1 105 ? 7.097 -5.433 13.718 1.00 80.88 105 SER A CA 1
ATOM 834 C C . SER A 1 105 ? 7.845 -6.092 12.556 1.00 80.88 105 SER A C 1
ATOM 836 O O . SER A 1 105 ? 8.410 -7.167 12.746 1.00 80.88 105 SER A O 1
ATOM 838 N N . PRO A 1 106 ? 7.931 -5.456 11.371 1.00 78.69 106 PRO A N 1
ATOM 839 C CA . PRO A 1 106 ? 8.528 -6.074 10.181 1.00 78.69 106 PRO A CA 1
ATOM 840 C C . PRO A 1 106 ? 9.971 -6.561 10.340 1.00 78.69 106 PRO A C 1
ATOM 842 O O . PRO A 1 106 ? 10.368 -7.555 9.749 1.00 78.69 106 PRO A O 1
ATOM 845 N N . HIS A 1 107 ? 10.754 -5.899 11.190 1.00 84.31 107 HIS A N 1
ATOM 846 C CA . HIS A 1 107 ? 12.133 -6.287 11.500 1.00 84.31 107 HIS A CA 1
ATOM 847 C C . HIS A 1 107 ? 12.240 -7.544 12.383 1.00 84.31 107 HIS A C 1
ATOM 849 O O . HIS A 1 107 ? 13.338 -8.061 12.571 1.00 84.31 107 HIS A O 1
ATOM 855 N N . LEU A 1 108 ? 11.123 -8.015 12.949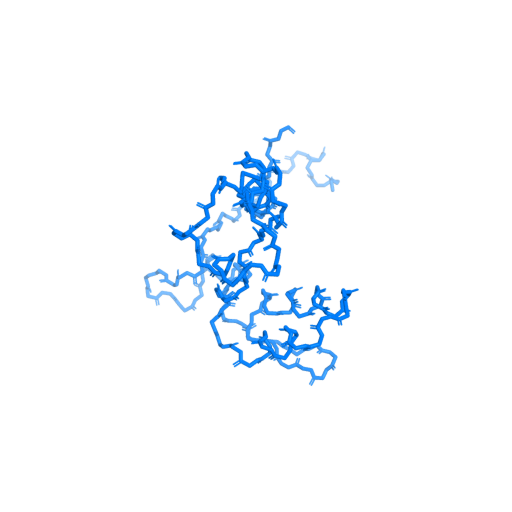 1.00 84.88 108 LEU A N 1
ATOM 856 C CA . LEU A 1 108 ? 11.037 -9.232 13.762 1.00 84.88 108 LEU A CA 1
ATOM 857 C C . LEU A 1 108 ? 10.410 -10.406 13.003 1.00 84.88 108 LEU A C 1
ATOM 859 O O . LEU A 1 108 ? 10.313 -11.501 13.563 1.00 84.88 108 LEU A O 1
ATOM 863 N N . TRP A 1 109 ? 9.981 -10.193 11.756 1.00 90.44 109 TRP A N 1
ATOM 864 C CA . TRP A 1 109 ? 9.398 -11.248 10.941 1.00 90.44 109 TRP A CA 1
ATOM 865 C C . TRP A 1 109 ? 10.402 -12.360 10.680 1.00 90.44 109 TRP A C 1
ATOM 867 O O . TRP A 1 109 ? 11.605 -12.146 10.532 1.00 90.44 109 TRP A O 1
ATOM 877 N N . ARG A 1 110 ? 9.876 -13.582 10.643 1.00 92.19 110 ARG A N 1
ATOM 878 C CA . ARG A 1 110 ? 10.656 -14.799 10.394 1.00 92.19 110 ARG A CA 1
ATOM 879 C C . ARG A 1 110 ? 10.483 -15.305 8.966 1.00 92.19 110 ARG A C 1
ATOM 881 O O . ARG A 1 110 ? 10.963 -16.392 8.652 1.00 92.19 110 ARG A O 1
ATOM 888 N N . GLY A 1 111 ? 9.755 -14.552 8.153 1.00 83.75 111 GLY A N 1
ATOM 889 C CA . GLY A 1 111 ? 9.449 -14.848 6.773 1.00 83.75 111 GLY A CA 1
ATOM 890 C C . GLY A 1 111 ? 9.386 -13.587 5.927 1.00 83.75 111 GLY A C 1
ATOM 891 O O . GLY A 1 111 ? 9.243 -12.477 6.446 1.00 83.75 111 GLY A O 1
ATOM 892 N N . ASP A 1 112 ? 9.511 -13.794 4.625 1.00 81.06 112 ASP A N 1
ATOM 893 C CA . ASP A 1 112 ? 9.858 -12.753 3.664 1.00 81.06 112 ASP A CA 1
ATOM 894 C C . ASP A 1 112 ? 8.644 -11.969 3.152 1.00 81.06 112 ASP A C 1
ATOM 896 O O . ASP A 1 112 ? 8.821 -10.952 2.489 1.00 81.06 112 ASP A O 1
ATOM 900 N N . ASN A 1 113 ? 7.412 -12.404 3.457 1.00 84.94 113 ASN A N 1
ATOM 901 C CA . ASN A 1 113 ? 6.168 -11.749 3.030 1.00 84.94 113 ASN A CA 1
ATOM 902 C C . ASN A 1 113 ? 6.107 -11.463 1.515 1.00 84.94 113 ASN A C 1
ATOM 904 O O . ASN A 1 113 ? 5.565 -10.434 1.088 1.00 84.94 113 ASN A O 1
ATOM 908 N N . LEU A 1 114 ? 6.674 -12.349 0.686 1.00 68.56 114 LEU A N 1
ATOM 909 C CA . LEU A 1 114 ? 6.749 -12.126 -0.759 1.00 68.56 114 LEU A CA 1
ATOM 910 C C . LEU A 1 114 ? 5.361 -11.955 -1.382 1.00 68.56 114 LEU A C 1
ATOM 912 O O . LEU A 1 114 ? 5.227 -11.185 -2.327 1.00 68.56 114 LEU A O 1
ATOM 916 N N . LEU A 1 115 ? 4.313 -12.584 -0.833 1.00 66.88 115 LEU A N 1
ATOM 917 C CA . LEU A 1 115 ? 2.945 -12.403 -1.324 1.00 66.88 115 LEU A CA 1
ATOM 918 C C . LEU A 1 115 ? 2.453 -10.977 -1.076 1.00 66.88 115 LEU A C 1
ATOM 920 O O . LEU A 1 115 ? 1.917 -10.346 -1.983 1.00 66.88 115 LEU A O 1
ATOM 924 N N . GLY A 1 116 ? 2.663 -10.444 0.128 1.00 75.25 116 GLY A N 1
ATOM 925 C CA . GLY A 1 116 ? 2.327 -9.060 0.451 1.00 75.25 116 GLY A CA 1
ATOM 926 C C . GLY A 1 116 ? 3.065 -8.069 -0.451 1.00 75.25 116 GLY A C 1
ATOM 927 O O . GLY A 1 116 ? 2.448 -7.134 -0.967 1.00 75.25 116 GLY A O 1
ATOM 928 N N . PHE A 1 117 ? 4.353 -8.308 -0.717 1.00 75.62 117 PHE A N 1
ATOM 929 C CA . PHE A 1 117 ? 5.135 -7.490 -1.645 1.00 75.62 117 PHE A CA 1
ATOM 930 C C . PHE A 1 117 ? 4.651 -7.606 -3.089 1.00 75.62 117 PHE A C 1
ATOM 932 O O . PHE A 1 117 ? 4.401 -6.574 -3.703 1.00 75.62 117 PHE A O 1
ATOM 939 N N . VAL A 1 118 ? 4.419 -8.818 -3.601 1.00 66.94 118 VAL A N 1
ATOM 940 C CA . VAL A 1 118 ? 3.898 -9.050 -4.957 1.00 66.94 118 VAL A CA 1
ATOM 941 C C . VAL A 1 118 ? 2.506 -8.453 -5.114 1.00 66.94 118 VAL A C 1
ATOM 943 O O . VAL A 1 118 ? 2.226 -7.850 -6.137 1.00 66.94 118 VAL A O 1
ATOM 946 N N . LEU A 1 119 ? 1.623 -8.539 -4.120 1.00 67.38 119 LEU A N 1
ATOM 947 C CA . LEU A 1 119 ? 0.300 -7.910 -4.191 1.00 67.38 119 LEU A CA 1
ATOM 948 C C . LEU A 1 119 ? 0.396 -6.384 -4.200 1.00 67.38 119 LEU A C 1
ATOM 950 O O . LEU A 1 119 ? -0.366 -5.722 -4.906 1.00 67.38 119 LEU A O 1
ATOM 954 N N . MET A 1 120 ? 1.333 -5.816 -3.442 1.00 74.69 120 MET A N 1
ATOM 955 C CA . MET A 1 120 ? 1.608 -4.380 -3.468 1.00 74.69 120 MET A CA 1
ATOM 956 C C . MET A 1 120 ? 2.260 -3.947 -4.786 1.00 74.69 120 MET A C 1
ATOM 958 O O . MET A 1 120 ? 1.926 -2.881 -5.303 1.00 74.69 120 MET A O 1
ATOM 962 N N . GLU A 1 121 ? 3.119 -4.783 -5.364 1.00 63.62 121 GLU A N 1
ATOM 963 C CA . GLU A 1 121 ? 3.765 -4.577 -6.657 1.00 63.62 121 GLU A CA 1
ATOM 964 C C . GLU A 1 121 ? 2.772 -4.725 -7.811 1.00 63.62 121 GLU A C 1
ATOM 966 O O . GLU A 1 121 ? 2.677 -3.829 -8.633 1.00 63.62 121 GLU A O 1
ATOM 971 N N . VAL A 1 122 ? 1.931 -5.758 -7.830 1.00 55.28 122 VAL A N 1
ATOM 972 C CA . VAL A 1 122 ? 0.821 -5.942 -8.778 1.00 55.28 122 VAL A CA 1
ATOM 973 C C . VAL A 1 122 ? -0.175 -4.799 -8.655 1.00 55.28 122 VAL A C 1
ATOM 975 O O . VAL A 1 122 ? -0.592 -4.241 -9.665 1.00 55.28 122 VAL A O 1
ATOM 978 N N . ARG A 1 123 ? -0.514 -4.365 -7.435 1.00 64.19 123 ARG A N 1
ATOM 979 C CA . ARG A 1 123 ? -1.310 -3.148 -7.228 1.00 64.19 123 ARG A CA 1
ATOM 980 C C . ARG A 1 123 ? -0.608 -1.930 -7.830 1.00 64.19 123 ARG A C 1
ATOM 982 O O . ARG A 1 123 ? -1.277 -1.099 -8.437 1.00 64.19 123 ARG A O 1
ATOM 989 N N . 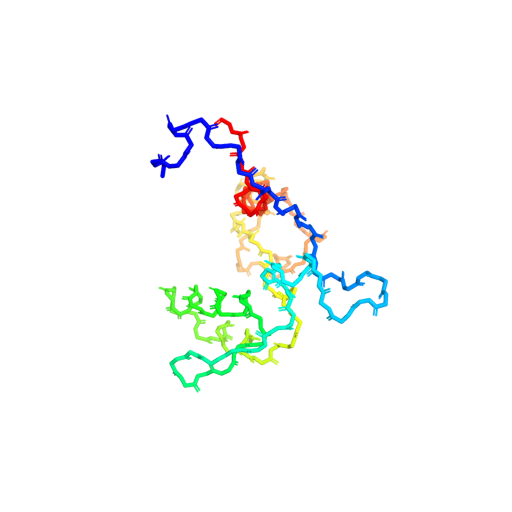ALA A 1 124 ? 0.710 -1.805 -7.685 1.00 63.91 124 ALA A N 1
ATOM 990 C CA . ALA A 1 124 ? 1.484 -0.729 -8.300 1.00 63.91 124 ALA A CA 1
ATOM 991 C C . ALA A 1 124 ? 1.551 -0.846 -9.838 1.00 63.91 124 ALA A C 1
ATOM 993 O O . ALA A 1 124 ? 1.438 0.170 -10.516 1.00 63.91 124 ALA A O 1
ATOM 994 N N . LEU A 1 125 ? 1.654 -2.053 -10.395 1.00 55.78 125 LEU A N 1
ATOM 995 C CA . LEU A 1 125 ? 1.682 -2.334 -11.834 1.00 55.78 125 LEU A CA 1
ATOM 996 C C . LEU A 1 125 ? 0.322 -2.061 -12.480 1.00 55.78 125 LEU A C 1
ATOM 998 O O . LEU A 1 125 ? 0.251 -1.357 -13.480 1.00 55.78 125 LEU A O 1
ATOM 1002 N N . LEU A 1 126 ? -0.772 -2.507 -11.862 1.00 51.84 126 LEU A N 1
ATOM 1003 C CA . LEU A 1 126 ? -2.138 -2.208 -12.306 1.00 51.84 126 LEU A CA 1
ATOM 1004 C C . LEU A 1 126 ? -2.454 -0.708 -12.220 1.00 51.84 126 LEU A C 1
ATOM 1006 O O . LEU A 1 126 ? -3.228 -0.191 -13.020 1.00 51.84 126 LEU A O 1
ATOM 1010 N N . ARG A 1 127 ? -1.816 0.013 -11.289 1.00 57.56 127 ARG A N 1
ATOM 1011 C CA . ARG A 1 127 ? -1.867 1.482 -11.212 1.00 57.56 127 ARG A CA 1
ATOM 1012 C C . ARG A 1 127 ? -1.003 2.183 -12.261 1.00 57.56 127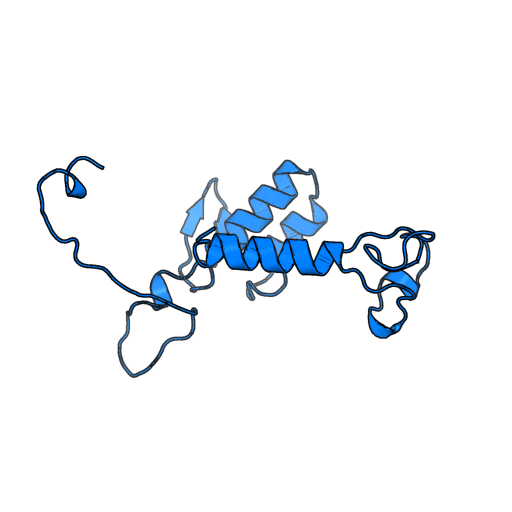 ARG A C 1
ATOM 1014 O O . ARG A 1 127 ? -1.331 3.310 -12.620 1.00 57.56 127 ARG A O 1
ATOM 1021 N N . ASN A 1 128 ? 0.076 1.548 -12.720 1.00 47.06 128 ASN A N 1
ATOM 1022 C CA . ASN A 1 128 ? 1.007 2.089 -13.715 1.00 47.06 128 ASN A CA 1
ATOM 1023 C C . ASN A 1 128 ? 0.702 1.626 -15.156 1.00 47.06 128 ASN A C 1
ATOM 1025 O O . ASN A 1 128 ? 1.382 2.076 -16.071 1.00 47.06 128 ASN A O 1
ATOM 1029 N N . GLY A 1 129 ? -0.330 0.793 -15.358 1.00 52.09 129 GLY A N 1
ATOM 1030 C CA . GLY A 1 129 ? -0.703 0.210 -16.650 1.00 52.09 129 GLY A CA 1
ATOM 1031 C C . GLY A 1 129 ? 0.227 -0.944 -17.027 1.00 52.09 129 GLY A C 1
ATOM 1032 O O . GLY A 1 129 ? 1.309 -0.721 -17.555 1.00 52.09 129 GLY A O 1
ATOM 1033 N N . GLY A 1 130 ? -0.178 -2.178 -16.721 1.00 43.25 130 GLY A N 1
ATOM 1034 C CA . GLY A 1 130 ? 0.579 -3.373 -17.086 1.00 43.25 130 GLY A CA 1
ATOM 1035 C C . GLY A 1 130 ? 0.455 -3.693 -18.575 1.00 43.25 130 GLY A C 1
ATOM 1036 O O . GLY A 1 130 ? -0.655 -3.913 -19.048 1.00 43.25 130 GLY A O 1
ATOM 1037 N N . ASP A 1 131 ? 1.596 -3.776 -19.260 1.00 40.50 131 ASP A N 1
ATOM 1038 C CA . ASP A 1 131 ? 1.774 -4.685 -20.392 1.00 40.50 131 ASP A CA 1
ATOM 1039 C C . ASP A 1 131 ? 2.333 -6.012 -19.841 1.00 40.50 131 ASP A C 1
ATOM 1041 O O . ASP A 1 131 ? 3.484 -6.083 -19.397 1.00 40.50 131 ASP A O 1
ATOM 1045 N N . LEU A 1 132 ? 1.487 -7.045 -19.860 1.00 40.00 132 LEU A N 1
ATOM 1046 C CA . LEU A 1 132 ? 1.854 -8.438 -20.134 1.00 40.00 132 LEU A CA 1
ATOM 1047 C C . LEU A 1 132 ? 0.999 -8.904 -21.314 1.00 40.00 132 LEU A C 1
ATOM 1049 O O . LEU A 1 132 ? -0.222 -8.626 -21.278 1.00 40.00 132 LEU A O 1
#

Sequence (132 aa):
MAAMDAGLIPKFVFFWGHRQRGRLRTGPWCFSQWWSSPFEESGYTYPTAEHFIMAQKAALFGDEPIWQQIMETEEPGHAKALVEASPHDRIWGIGMAASDPASLSPHLWRGDNLLGFVLMEVRALLRNGGDL

Foldseek 3Di:
DVCVVVVDDDDDFDADAQDDDPDDPDDRSCPDQQHQDWDDDPRAIQRGNLLVVQLVVCVVVVNVVSNVVSSPDNHSPPSDQDADADLCAQEQHQNHHPPPPCSVPSVSGSHDNVVSVVVVVVVVCVVVPDDD

pLDDT: mean 73.36, std 11.59, range [40.0, 93.06]

Radius of gyration: 19.26 Å; chains: 1; bounding box: 34×50×57 Å